Protein AF-A0AAJ1BA42-F1 (afdb_monomer_lite)

Secondary structure (DSSP, 8-state):
--HHHHHHHHHHT---PPPHHHHHHHHHHHHHHHHHHHHHHHHHHHIIIII---HHHHHHHHHHHHHHT--

pLDDT: mean 90.5, std 8.34, range [66.19, 97.62]

InterPro domains:
  IPR023298 P-type ATPase, transmembrane domain superfamily [SSF81665] (13-71)
  IPR050510 Cation transport ATPase (P-type) [PTHR43294] (3-71)

Foldseek 3Di:
DDPVVVVVVVVVPPDPDDDPVRVVVVVVQVVLLVVLLVVLVVQLCCCCPVVVDDNVVSNVVSVVSSVVSPD

Structure (mmCIF, N/CA/C/O backbone):
data_AF-A0AAJ1BA42-F1
#
_entry.id   AF-A0AAJ1BA42-F1
#
loop_
_atom_site.group_PDB
_atom_site.id
_atom_site.type_symbol
_atom_site.label_atom_id
_atom_site.label_alt_id
_atom_site.label_comp_id
_atom_site.label_asym_id
_atom_site.label_entity_id
_atom_site.label_seq_id
_atom_site.pdbx_PDB_ins_code
_atom_site.Cartn_x
_atom_site.Cartn_y
_atom_site.Cartn_z
_atom_site.occupancy
_atom_site.B_iso_or_equiv
_atom_site.auth_seq_id
_atom_site.auth_comp_id
_atom_site.auth_asym_id
_atom_site.auth_atom_id
_atom_site.pdbx_PDB_model_num
ATOM 1 N N . ARG A 1 1 ? -19.998 -11.603 49.277 1.00 66.19 1 ARG A N 1
ATOM 2 C CA . ARG A 1 1 ? -20.046 -11.323 47.821 1.00 66.19 1 ARG A CA 1
ATOM 3 C C . ARG A 1 1 ? -21.203 -10.361 47.600 1.00 66.19 1 ARG A C 1
ATOM 5 O O . ARG A 1 1 ? -22.335 -10.796 47.739 1.00 66.19 1 ARG A O 1
ATOM 12 N N . SER A 1 2 ? -20.932 -9.067 47.423 1.00 89.12 2 SER A N 1
ATOM 13 C CA . SER A 1 2 ? -21.993 -8.080 47.190 1.00 89.12 2 SER A CA 1
ATOM 14 C C . SER A 1 2 ? -22.493 -8.187 45.751 1.00 89.12 2 SER A C 1
ATOM 16 O O . SER A 1 2 ? -21.730 -8.542 44.851 1.00 89.12 2 SER A O 1
ATOM 18 N N . GLU A 1 3 ? -23.757 -7.845 45.524 1.00 88.06 3 GLU A N 1
ATOM 19 C CA . GLU A 1 3 ? -24.322 -7.757 44.172 1.00 88.06 3 GLU A CA 1
ATOM 20 C C . GLU A 1 3 ? -23.583 -6.700 43.332 1.00 88.06 3 GLU A C 1
ATOM 22 O O . GLU A 1 3 ? -23.318 -6.913 42.151 1.00 88.06 3 GLU A O 1
ATOM 27 N N . PHE A 1 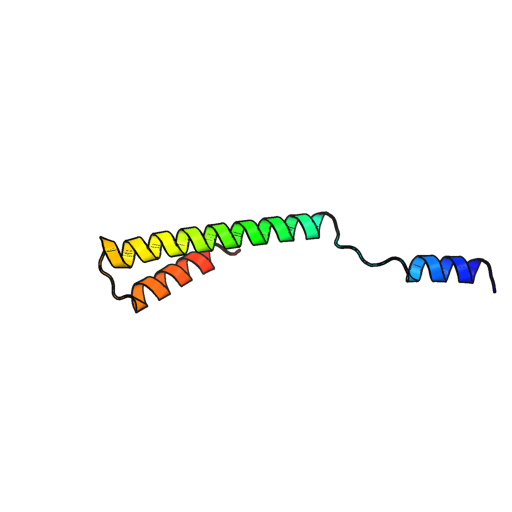4 ? -23.086 -5.639 43.976 1.00 84.00 4 PHE A N 1
ATOM 28 C CA . PHE A 1 4 ? -22.144 -4.689 43.378 1.00 84.00 4 PHE A CA 1
ATOM 29 C C . PHE A 1 4 ? -20.857 -5.350 42.865 1.00 84.00 4 PHE A C 1
ATOM 31 O O . PHE A 1 4 ? -20.382 -5.004 41.788 1.00 84.00 4 PHE A O 1
ATOM 38 N N . GLY A 1 5 ? -20.308 -6.332 43.587 1.00 84.38 5 GLY A N 1
ATOM 39 C CA . GLY A 1 5 ? -19.130 -7.084 43.148 1.00 84.38 5 GLY A CA 1
ATOM 40 C C . GLY A 1 5 ? -19.394 -7.960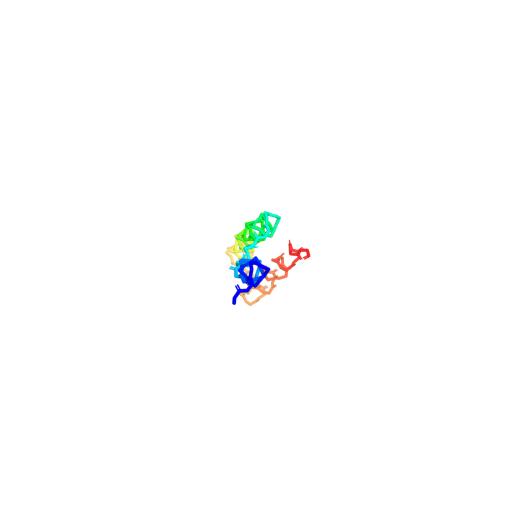 41.918 1.00 84.38 5 GLY A C 1
ATOM 41 O O . GLY A 1 5 ? -18.498 -8.129 41.095 1.00 84.38 5 GLY A O 1
ATOM 42 N N . LYS A 1 6 ? -20.623 -8.473 41.745 1.00 82.62 6 LYS A N 1
ATOM 43 C CA . LYS A 1 6 ? -21.020 -9.187 40.516 1.00 82.62 6 LYS A CA 1
ATOM 44 C C . LYS A 1 6 ? -21.121 -8.234 39.324 1.00 82.62 6 LYS A C 1
ATOM 46 O O . LYS A 1 6 ? -20.609 -8.560 38.260 1.00 82.62 6 LYS A O 1
ATOM 51 N N . ILE A 1 7 ? -21.724 -7.058 39.510 1.00 84.00 7 ILE A N 1
ATOM 52 C CA . ILE A 1 7 ? -21.863 -6.039 38.454 1.00 84.00 7 ILE A CA 1
ATOM 53 C C . ILE A 1 7 ? -20.488 -5.489 38.043 1.00 84.00 7 ILE A C 1
ATOM 55 O O . ILE A 1 7 ? -20.198 -5.391 36.855 1.00 84.00 7 ILE A O 1
ATOM 59 N N . ALA A 1 8 ? -19.603 -5.211 39.006 1.00 83.62 8 ALA A N 1
ATOM 60 C CA . ALA A 1 8 ? -18.235 -4.773 38.727 1.00 83.62 8 ALA A CA 1
ATOM 61 C C . ALA A 1 8 ? -17.445 -5.817 37.918 1.00 83.62 8 ALA A C 1
ATOM 63 O O . ALA A 1 8 ? -16.757 -5.465 36.962 1.00 83.62 8 ALA A O 1
ATOM 64 N N . ASN A 1 9 ? -17.593 -7.103 38.254 1.00 79.56 9 ASN A N 1
ATOM 65 C CA . ASN A 1 9 ? -16.959 -8.192 37.514 1.00 79.56 9 ASN A CA 1
ATOM 66 C C . ASN A 1 9 ? -17.536 -8.350 36.092 1.00 79.56 9 ASN A C 1
ATOM 68 O O . ASN A 1 9 ? -16.793 -8.667 35.170 1.00 79.56 9 ASN A O 1
ATOM 72 N N . LEU A 1 10 ? -18.835 -8.101 35.887 1.00 79.38 10 LEU A N 1
ATOM 73 C CA . LEU A 1 10 ? -19.459 -8.122 34.556 1.00 79.38 10 LEU A CA 1
ATOM 74 C C . LEU A 1 10 ? -18.942 -6.984 33.666 1.00 79.38 10 LEU A C 1
ATOM 76 O O . LEU A 1 10 ? -18.596 -7.225 32.516 1.00 79.38 10 LEU A O 1
ATOM 80 N N . THR A 1 11 ? -18.813 -5.768 34.200 1.00 80.94 11 THR A N 1
ATOM 81 C CA . THR A 1 11 ? -18.304 -4.617 33.435 1.00 80.94 11 THR A CA 1
ATOM 82 C C . THR A 1 11 ? -16.813 -4.740 33.102 1.00 80.94 11 THR A C 1
ATOM 84 O O . THR A 1 11 ? -16.389 -4.304 32.036 1.00 80.94 11 THR A O 1
ATOM 87 N N . GLN A 1 12 ? -16.013 -5.343 33.988 1.00 76.00 12 GLN A N 1
ATOM 88 C CA . GLN A 1 12 ? -14.571 -5.551 33.782 1.00 76.00 12 GLN A CA 1
ATOM 89 C C . GLN A 1 12 ? -14.258 -6.651 32.754 1.00 76.00 12 GLN A C 1
ATOM 91 O O . GLN A 1 12 ? -13.246 -6.558 32.068 1.00 76.00 12 GLN A O 1
ATOM 96 N N . ASN A 1 13 ? -15.122 -7.666 32.629 1.00 67.38 13 ASN A N 1
ATOM 97 C CA . ASN A 1 13 ? -14.947 -8.774 31.681 1.00 67.38 13 ASN A CA 1
ATOM 98 C C . ASN A 1 13 ? -15.572 -8.513 30.299 1.00 67.38 13 ASN A C 1
ATOM 100 O O . ASN A 1 13 ? -15.556 -9.398 29.445 1.00 67.38 13 ASN A O 1
ATOM 104 N N . THR A 1 14 ? -16.119 -7.320 30.051 1.00 72.00 14 THR A N 1
ATOM 105 C CA . THR A 1 14 ? -16.554 -6.940 28.704 1.00 72.00 14 THR A CA 1
ATOM 106 C C . THR A 1 14 ? -15.319 -6.735 27.830 1.00 72.00 14 THR A C 1
ATOM 108 O O . THR A 1 14 ? -14.622 -5.724 27.945 1.00 72.00 14 THR A O 1
ATOM 111 N N . GLU A 1 15 ? -15.035 -7.701 26.956 1.00 70.81 15 GLU A N 1
ATOM 112 C CA . GLU A 1 15 ? -13.942 -7.607 25.992 1.00 70.81 15 GLU A CA 1
ATOM 113 C C . GLU A 1 15 ? -14.073 -6.341 25.134 1.00 70.81 15 GLU A C 1
ATOM 115 O O . GLU A 1 15 ? -15.128 -6.040 24.563 1.00 70.81 15 GLU A O 1
ATOM 120 N N . LYS A 1 16 ? -12.970 -5.592 25.014 1.00 71.94 16 LYS A N 1
ATOM 121 C CA . LYS A 1 16 ? -12.868 -4.468 24.078 1.00 71.94 16 LYS A CA 1
ATOM 122 C C . LYS A 1 16 ? -12.863 -5.006 22.650 1.00 71.94 16 LYS A C 1
ATOM 124 O O . LYS A 1 16 ? -11.814 -5.299 22.084 1.00 71.94 16 LYS A O 1
ATOM 129 N N . SER A 1 17 ? -14.048 -5.123 22.068 1.00 81.75 17 SER A N 1
ATOM 130 C CA . SER A 1 17 ? -14.200 -5.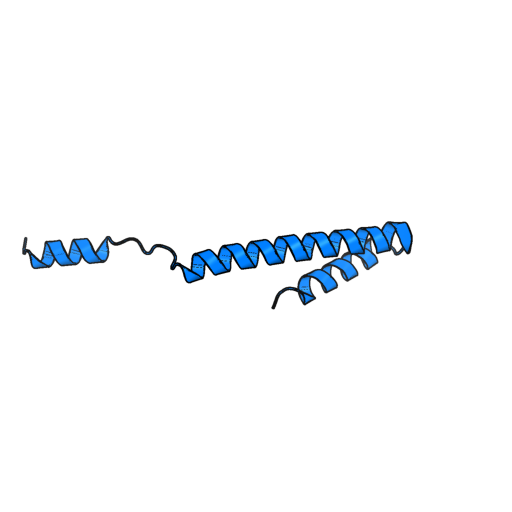364 20.636 1.00 81.75 17 SER A CA 1
ATOM 131 C C . SER A 1 17 ? -13.841 -4.107 19.835 1.00 81.75 17 SER A C 1
ATOM 133 O O . SER A 1 17 ? -13.986 -2.980 20.314 1.00 81.75 17 SER A O 1
ATOM 135 N N . LEU A 1 18 ? -13.346 -4.297 18.607 1.00 87.69 18 LEU A N 1
ATOM 136 C CA . LEU A 1 18 ? -13.098 -3.190 17.681 1.00 87.69 18 LEU A CA 1
ATOM 137 C C . LEU A 1 18 ? -14.387 -2.398 17.460 1.00 87.69 18 LEU A C 1
ATOM 139 O O . LEU A 1 18 ? -15.442 -2.993 17.202 1.00 87.69 18 LEU A O 1
ATOM 143 N N . SER A 1 19 ? -14.284 -1.069 17.499 1.00 92.88 19 SER A N 1
ATOM 144 C CA . SER A 1 19 ? -15.422 -0.210 17.181 1.00 92.88 19 SER A CA 1
ATOM 145 C C . SER A 1 19 ? -15.857 -0.413 15.719 1.00 92.88 19 SER A C 1
ATOM 147 O O . SER A 1 19 ? -15.035 -0.807 14.882 1.00 92.88 19 SER A O 1
ATOM 149 N N . PRO A 1 20 ? -17.128 -0.143 15.369 1.00 92.56 20 PRO A N 1
ATOM 150 C CA . PRO A 1 20 ? -17.594 -0.228 13.983 1.00 92.56 20 PRO A CA 1
ATOM 151 C C . PRO A 1 20 ? -16.706 0.571 13.017 1.00 92.56 20 PRO A C 1
ATOM 153 O O . PRO A 1 20 ? -16.248 0.032 12.014 1.00 92.56 20 PRO A O 1
ATOM 156 N N . LEU A 1 21 ? -16.335 1.796 13.405 1.00 95.25 21 LEU A N 1
ATOM 157 C CA . LEU A 1 21 ? -15.444 2.655 12.626 1.00 95.25 21 LEU A CA 1
ATOM 158 C C . LEU A 1 21 ? -14.048 2.041 12.443 1.00 95.25 21 LEU A C 1
ATOM 160 O O . LEU A 1 21 ? -13.489 2.096 11.355 1.00 95.25 21 LEU A O 1
ATOM 164 N N . GLN A 1 22 ? -13.476 1.421 13.481 1.00 94.62 22 GLN A N 1
ATOM 165 C CA . GLN A 1 22 ? -12.175 0.751 13.363 1.00 94.62 22 GLN A CA 1
ATOM 166 C C . GLN A 1 22 ? -12.224 -0.426 12.385 1.00 94.62 22 GLN A C 1
ATOM 168 O O . GLN A 1 22 ? -11.272 -0.645 11.638 1.00 94.62 22 GLN A O 1
ATOM 173 N N . LYS A 1 23 ? -13.327 -1.184 12.367 1.00 95.25 23 LYS A N 1
ATOM 174 C CA . LYS A 1 23 ? -13.508 -2.276 11.401 1.00 95.25 23 LYS A CA 1
ATOM 175 C C . LYS A 1 23 ? -13.584 -1.739 9.973 1.00 95.25 23 LYS A C 1
ATOM 177 O O . LYS A 1 23 ? -12.916 -2.282 9.098 1.00 95.25 23 LYS A O 1
ATOM 182 N N . GLU A 1 24 ? -14.343 -0.670 9.755 1.00 96.38 24 GLU A N 1
ATOM 183 C CA . GLU A 1 24 ? -14.471 -0.024 8.445 1.00 96.38 24 GLU A CA 1
ATOM 184 C C . GLU A 1 24 ? -13.141 0.558 7.960 1.00 96.38 24 GLU A C 1
ATOM 186 O O . GLU A 1 24 ? -12.731 0.283 6.833 1.00 96.38 24 GLU A O 1
ATOM 191 N N . LEU A 1 25 ? -12.413 1.270 8.826 1.00 95.50 25 LEU A N 1
ATOM 192 C CA . LEU A 1 25 ? -11.091 1.805 8.502 1.00 95.50 25 LEU A CA 1
ATOM 193 C C . LEU A 1 25 ? -10.090 0.694 8.175 1.00 95.50 25 LEU A C 1
ATOM 195 O O . LEU A 1 25 ? -9.339 0.825 7.217 1.00 95.50 25 LEU A O 1
ATOM 199 N N . ASN A 1 26 ? -10.105 -0.429 8.897 1.00 95.62 26 ASN A N 1
ATOM 200 C CA . ASN A 1 26 ? -9.240 -1.565 8.568 1.00 95.62 26 ASN A CA 1
ATOM 201 C C . ASN A 1 26 ? -9.531 -2.135 7.173 1.00 95.62 26 ASN A C 1
ATOM 203 O O . ASN A 1 26 ? -8.601 -2.480 6.439 1.00 95.62 26 ASN A O 1
ATOM 207 N N . VAL A 1 27 ? -10.809 -2.238 6.797 1.00 96.19 27 VAL A N 1
ATOM 208 C CA . VAL A 1 27 ? -11.206 -2.687 5.455 1.00 96.19 27 VAL A CA 1
ATOM 209 C C . VAL A 1 27 ? -10.757 -1.677 4.402 1.00 96.19 27 VAL A C 1
ATOM 211 O O . VAL A 1 27 ? -10.124 -2.076 3.423 1.00 96.19 27 VAL A O 1
ATOM 214 N N . LEU A 1 28 ? -11.015 -0.388 4.625 1.00 94.88 28 LEU A N 1
ATOM 215 C CA . LEU A 1 28 ? -10.641 0.690 3.711 1.00 94.88 28 LEU A CA 1
ATOM 216 C C . LEU A 1 28 ? -9.122 0.755 3.501 1.00 94.88 28 LEU A C 1
ATOM 218 O O . LEU A 1 28 ? -8.657 0.733 2.364 1.00 94.88 28 LEU A O 1
ATOM 222 N N . THR A 1 29 ? -8.339 0.751 4.580 1.00 93.94 29 THR A N 1
ATOM 223 C CA . THR A 1 29 ? -6.870 0.750 4.523 1.00 93.94 29 THR A CA 1
ATOM 224 C C . THR A 1 29 ? -6.350 -0.444 3.730 1.00 93.94 29 THR A C 1
ATOM 226 O O . THR A 1 29 ? -5.467 -0.299 2.885 1.00 93.94 29 THR A O 1
ATOM 229 N N . LYS A 1 30 ? -6.928 -1.634 3.943 1.00 94.44 30 LYS A N 1
ATOM 230 C CA . LYS A 1 30 ? -6.543 -2.833 3.192 1.00 94.44 30 LYS A CA 1
ATOM 231 C C . LYS A 1 30 ? -6.875 -2.707 1.704 1.00 94.44 30 LYS A C 1
ATOM 233 O O . LYS A 1 30 ? -6.071 -3.120 0.872 1.00 94.44 30 LYS A O 1
ATOM 238 N N . GLN A 1 31 ? -8.028 -2.136 1.361 1.00 95.56 31 GLN A N 1
ATOM 239 C CA . GLN A 1 31 ? -8.412 -1.893 -0.031 1.00 95.56 31 GLN A CA 1
ATOM 240 C C . GLN A 1 31 ? -7.459 -0.906 -0.710 1.00 95.56 31 GLN A C 1
ATOM 242 O O . GLN A 1 31 ? -6.953 -1.212 -1.789 1.00 95.56 31 GLN A O 1
ATOM 247 N N . ILE A 1 32 ? -7.154 0.222 -0.062 1.00 94.44 32 ILE A N 1
ATOM 248 C CA . ILE A 1 32 ? -6.218 1.227 -0.585 1.00 94.44 32 ILE A CA 1
ATOM 249 C C . ILE A 1 32 ? -4.839 0.603 -0.815 1.00 94.44 32 ILE A C 1
ATOM 251 O O . ILE A 1 32 ? -4.273 0.774 -1.891 1.00 94.44 32 ILE A O 1
ATOM 255 N N . ALA A 1 33 ? -4.331 -0.188 0.135 1.00 93.31 33 ALA A N 1
ATOM 256 C CA . ALA A 1 33 ? -3.039 -0.858 -0.005 1.00 93.31 33 ALA A CA 1
ATOM 257 C C . ALA A 1 33 ? -2.999 -1.818 -1.207 1.00 93.31 33 ALA A C 1
ATOM 259 O O . ALA A 1 33 ? -2.031 -1.819 -1.968 1.00 93.31 33 ALA A O 1
ATOM 260 N N . ILE A 1 34 ? -4.057 -2.613 -1.406 1.00 95.44 34 ILE A N 1
ATOM 261 C CA . ILE A 1 34 ? -4.154 -3.535 -2.548 1.00 95.44 34 ILE A CA 1
ATOM 262 C C . ILE A 1 34 ? -4.200 -2.754 -3.867 1.00 95.44 34 ILE A C 1
ATOM 264 O O . ILE A 1 34 ? -3.507 -3.123 -4.818 1.00 95.44 34 ILE A O 1
ATOM 268 N N . ILE A 1 35 ? -4.979 -1.670 -3.931 1.00 94.75 35 ILE A N 1
ATOM 269 C CA . ILE A 1 35 ? -5.091 -0.827 -5.129 1.00 94.75 35 ILE A CA 1
ATOM 270 C C . ILE A 1 35 ? -3.746 -0.168 -5.444 1.00 94.75 35 ILE A C 1
ATOM 272 O O . ILE A 1 35 ? -3.266 -0.285 -6.570 1.00 94.75 35 ILE A O 1
ATOM 276 N N . ALA A 1 36 ? -3.109 0.459 -4.453 1.00 94.19 36 ALA A N 1
ATOM 277 C CA . ALA A 1 36 ? -1.824 1.130 -4.616 1.00 94.19 36 ALA A CA 1
ATOM 278 C C . ALA A 1 36 ? -0.743 0.158 -5.106 1.00 94.19 36 ALA A C 1
ATOM 280 O O . ALA A 1 36 ? -0.064 0.447 -6.089 1.00 94.19 36 ALA A O 1
ATOM 281 N N . LEU A 1 37 ? -0.637 -1.026 -4.491 1.00 94.88 37 LEU A N 1
ATOM 282 C CA . LEU A 1 37 ? 0.309 -2.059 -4.919 1.00 94.88 37 LEU A CA 1
ATOM 283 C C . LEU A 1 37 ? 0.038 -2.523 -6.356 1.00 94.88 37 LEU A C 1
ATOM 285 O O . LEU A 1 37 ? 0.970 -2.647 -7.147 1.00 94.88 37 LEU A O 1
ATOM 289 N N . SER A 1 38 ? -1.229 -2.749 -6.706 1.00 95.94 38 SER A N 1
ATOM 290 C CA . SER A 1 38 ? -1.612 -3.179 -8.057 1.00 95.94 38 SER A CA 1
ATOM 291 C C . SER A 1 38 ? -1.223 -2.133 -9.101 1.00 95.94 38 SER A C 1
ATOM 293 O O . SER A 1 38 ? -0.623 -2.471 -10.120 1.00 95.94 38 SER A O 1
ATOM 295 N N . VAL A 1 39 ? -1.503 -0.856 -8.827 1.00 95.12 39 VAL A N 1
ATOM 296 C CA . VAL A 1 39 ? -1.117 0.263 -9.696 1.00 95.12 39 VAL A CA 1
ATOM 297 C C . VAL A 1 39 ? 0.406 0.358 -9.803 1.00 95.12 39 VAL A C 1
ATOM 299 O O . VAL A 1 39 ? 0.929 0.420 -10.913 1.00 95.12 39 VAL A O 1
ATOM 302 N N . GLY A 1 40 ? 1.130 0.297 -8.683 1.00 95.06 40 GLY A N 1
ATOM 303 C CA . GLY A 1 40 ? 2.593 0.333 -8.670 1.00 95.06 40 GLY A CA 1
ATOM 304 C C . GLY A 1 40 ? 3.219 -0.789 -9.500 1.00 95.06 40 GLY A C 1
ATOM 305 O O . GLY A 1 40 ? 4.110 -0.526 -10.304 1.00 95.06 40 GLY A O 1
ATOM 306 N N . ILE A 1 41 ? 2.703 -2.018 -9.389 1.00 96.69 41 ILE A N 1
ATOM 307 C CA . ILE A 1 41 ? 3.155 -3.156 -10.201 1.00 96.69 41 ILE A CA 1
ATOM 308 C C . ILE A 1 41 ? 2.873 -2.912 -11.685 1.00 96.69 41 ILE A C 1
ATOM 310 O O . ILE A 1 41 ? 3.766 -3.108 -12.504 1.00 96.69 41 ILE A O 1
ATOM 314 N N . VAL A 1 42 ? 1.669 -2.460 -12.049 1.00 97.25 42 VAL A N 1
ATOM 315 C CA . VAL A 1 42 ? 1.327 -2.165 -13.452 1.00 97.25 42 VAL A CA 1
ATOM 316 C C . VAL A 1 42 ? 2.281 -1.120 -14.034 1.00 97.25 42 VAL A C 1
ATOM 318 O O . VAL A 1 42 ? 2.836 -1.334 -15.111 1.00 97.25 42 VAL A O 1
ATOM 321 N N . PHE A 1 43 ? 2.537 -0.030 -13.311 1.00 95.88 43 PHE A N 1
ATOM 322 C CA . PHE A 1 43 ? 3.474 1.004 -13.752 1.00 95.88 43 PHE A CA 1
ATOM 323 C C . PHE A 1 43 ? 4.922 0.508 -13.814 1.00 95.88 43 PHE A C 1
ATOM 325 O O . PHE A 1 43 ? 5.630 0.848 -14.758 1.00 95.88 43 PHE A O 1
ATOM 332 N N . MET A 1 44 ? 5.355 -0.336 -12.874 1.00 96.81 44 MET A N 1
ATOM 333 C CA . MET A 1 44 ? 6.681 -0.959 -12.915 1.00 96.81 44 MET A CA 1
ATOM 334 C C . MET A 1 44 ? 6.838 -1.858 -14.147 1.00 96.81 44 MET A C 1
ATOM 336 O O . MET A 1 44 ? 7.860 -1.794 -14.824 1.00 96.81 44 MET A O 1
ATOM 340 N N . LEU A 1 45 ? 5.824 -2.666 -14.476 1.00 97.56 45 LEU A N 1
ATOM 341 C CA . LEU A 1 45 ? 5.834 -3.508 -15.675 1.00 97.56 45 LEU A CA 1
ATOM 342 C C . LEU A 1 45 ? 5.897 -2.653 -16.946 1.00 97.56 45 LEU A C 1
ATOM 344 O O . LEU A 1 45 ? 6.653 -2.971 -17.859 1.00 97.56 45 LEU A O 1
ATOM 348 N N . ILE A 1 46 ? 5.156 -1.544 -16.999 1.00 97.44 46 ILE A N 1
ATOM 349 C CA . ILE A 1 46 ? 5.235 -0.603 -18.123 1.00 97.44 46 ILE A CA 1
ATOM 350 C C . ILE A 1 46 ? 6.648 -0.011 -18.228 1.00 97.44 46 ILE A C 1
ATOM 352 O O . ILE A 1 46 ? 7.230 -0.027 -19.312 1.00 97.44 46 ILE A O 1
ATOM 356 N N . ALA A 1 47 ? 7.233 0.448 -17.120 1.00 96.81 47 ALA A N 1
ATOM 357 C CA . ALA A 1 47 ? 8.578 1.020 -17.111 1.00 96.81 47 ALA A CA 1
ATOM 358 C C . ALA A 1 47 ? 9.641 0.012 -17.591 1.00 96.81 47 ALA A C 1
ATOM 360 O O . ALA A 1 47 ? 10.439 0.318 -18.475 1.00 96.81 47 ALA A O 1
ATOM 361 N N . VAL A 1 48 ? 9.586 -1.232 -17.111 1.00 97.62 48 VAL A N 1
ATOM 362 C CA . VAL A 1 48 ? 10.562 -2.270 -17.480 1.00 97.62 48 VAL A CA 1
ATOM 363 C C . VAL A 1 48 ? 10.365 -2.779 -18.912 1.00 97.62 48 VAL A C 1
ATOM 365 O O . VAL A 1 48 ? 11.336 -2.940 -19.647 1.00 97.62 48 VAL A O 1
ATOM 368 N N . PHE A 1 49 ? 9.130 -3.062 -19.336 1.00 97.56 49 PHE A N 1
ATOM 369 C CA . PHE A 1 49 ? 8.886 -3.745 -20.614 1.00 97.56 49 PHE A CA 1
ATOM 370 C C . PHE A 1 49 ? 8.632 -2.796 -21.788 1.00 97.56 49 PHE A C 1
ATOM 372 O O . PHE A 1 49 ? 8.998 -3.122 -22.919 1.00 97.56 49 PHE A O 1
ATOM 379 N N . VAL A 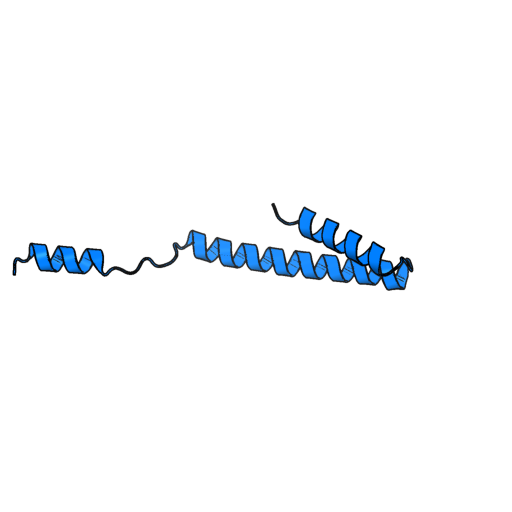1 50 ? 8.008 -1.642 -21.542 1.00 97.12 50 VAL A N 1
ATOM 380 C CA . VAL A 1 50 ? 7.652 -0.672 -22.590 1.00 97.12 50 VAL A CA 1
ATOM 381 C C . VAL A 1 50 ? 8.719 0.409 -22.704 1.00 97.12 50 VAL A C 1
ATOM 383 O O . VAL A 1 50 ? 9.212 0.658 -23.803 1.00 97.12 50 VAL A O 1
ATOM 386 N N . ILE A 1 51 ? 9.093 1.023 -21.578 1.00 95.81 51 ILE A N 1
ATOM 387 C CA . ILE A 1 51 ? 10.081 2.116 -21.543 1.00 95.81 51 ILE A CA 1
ATOM 388 C C . ILE A 1 51 ? 11.515 1.562 -21.580 1.00 95.81 51 ILE A C 1
ATOM 390 O O . ILE A 1 51 ? 12.395 2.184 -22.169 1.00 95.81 51 ILE A O 1
ATOM 394 N N . LYS A 1 52 ? 11.711 0.330 -21.085 1.00 95.56 52 LYS A N 1
ATOM 395 C CA . LYS A 1 52 ? 13.011 -0.356 -20.962 1.00 95.56 52 LYS A CA 1
ATOM 396 C C . LYS A 1 52 ? 13.951 0.318 -19.968 1.00 95.56 52 LYS A C 1
ATOM 398 O O . LYS A 1 52 ? 15.170 0.275 -20.139 1.00 95.56 52 LYS A O 1
ATOM 403 N N . ASP A 1 53 ? 13.375 0.898 -18.922 1.00 95.44 53 ASP A N 1
ATOM 404 C CA . ASP A 1 53 ? 14.139 1.451 -17.812 1.00 95.44 53 ASP A CA 1
ATOM 405 C C . ASP A 1 53 ? 14.873 0.335 -17.047 1.00 95.44 53 ASP A C 1
ATOM 407 O O . ASP A 1 53 ? 14.396 -0.808 -16.979 1.00 95.44 53 ASP A O 1
ATOM 411 N N . PRO A 1 54 ? 16.031 0.639 -16.432 1.00 97.06 54 PRO A N 1
ATOM 412 C CA . PRO A 1 54 ? 16.698 -0.293 -15.537 1.00 97.06 54 PRO A CA 1
ATOM 413 C C . PRO A 1 54 ? 15.766 -0.736 -14.405 1.00 97.06 54 PRO A C 1
ATOM 415 O O . PRO A 1 54 ? 15.108 0.084 -13.766 1.00 97.06 54 PRO A O 1
ATOM 418 N N . LEU A 1 55 ? 15.775 -2.036 -14.091 1.00 94.94 55 LEU A N 1
ATOM 419 C CA . LEU A 1 55 ? 14.890 -2.630 -13.079 1.00 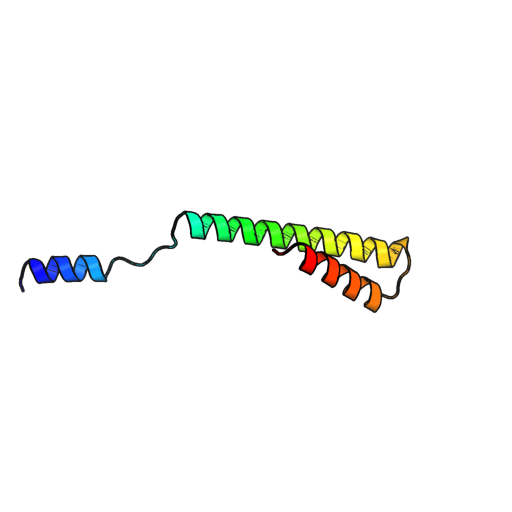94.94 55 LEU A CA 1
ATOM 420 C C . LEU A 1 55 ? 14.931 -1.885 -11.735 1.00 94.94 55 LEU A C 1
ATOM 422 O O . LEU A 1 55 ? 13.900 -1.718 -11.088 1.00 94.94 55 LEU A O 1
ATOM 426 N N . LEU A 1 56 ? 16.118 -1.431 -11.322 1.00 97.12 56 LEU A N 1
ATOM 427 C CA . LEU A 1 56 ? 16.307 -0.721 -10.060 1.00 97.12 56 LEU A CA 1
ATOM 428 C C . LEU A 1 56 ? 15.605 0.647 -10.058 1.00 97.12 56 LEU A C 1
ATOM 430 O O . LEU A 1 56 ? 14.977 1.010 -9.067 1.00 97.12 56 LEU A O 1
ATOM 434 N N . GLU A 1 57 ? 15.667 1.378 -11.172 1.00 95.94 57 GLU A N 1
ATOM 435 C CA . GLU A 1 57 ? 15.016 2.683 -11.329 1.00 95.94 57 GLU A CA 1
ATOM 436 C C . GLU A 1 57 ? 13.495 2.529 -11.400 1.00 95.94 57 GLU A C 1
ATOM 438 O O . GLU A 1 57 ? 12.776 3.206 -10.663 1.00 95.94 57 GLU A O 1
ATOM 443 N N . SER A 1 58 ? 12.997 1.568 -12.190 1.00 96.50 58 SER A N 1
ATOM 444 C CA . SER A 1 58 ? 11.562 1.251 -12.253 1.00 96.50 58 SER A CA 1
ATOM 445 C C . SER A 1 58 ? 11.001 0.827 -10.894 1.00 96.50 58 SER A C 1
ATOM 447 O O . SER A 1 58 ? 9.879 1.199 -10.540 1.00 96.50 58 SER A O 1
ATOM 449 N N . PHE A 1 59 ? 11.780 0.074 -10.112 1.00 96.25 59 PHE A N 1
ATOM 450 C CA . PHE A 1 59 ? 11.397 -0.330 -8.763 1.00 96.25 59 PHE A CA 1
ATOM 451 C C . PHE A 1 59 ? 11.275 0.880 -7.828 1.00 96.25 59 PHE A C 1
ATOM 453 O O . PHE A 1 59 ? 10.229 1.055 -7.200 1.00 96.25 59 PHE A O 1
ATOM 460 N N . ILE A 1 60 ? 12.290 1.753 -7.781 1.00 96.25 60 ILE A N 1
ATOM 461 C CA . ILE A 1 60 ? 12.274 2.971 -6.951 1.00 96.25 60 ILE A CA 1
ATOM 462 C C . ILE A 1 60 ? 11.116 3.896 -7.355 1.00 96.25 60 ILE A C 1
ATOM 464 O O . ILE A 1 60 ? 10.409 4.408 -6.486 1.00 96.25 60 ILE A O 1
ATOM 468 N N . PHE A 1 61 ? 10.872 4.061 -8.658 1.00 94.12 61 PHE A N 1
ATOM 469 C CA . PHE A 1 61 ? 9.740 4.833 -9.170 1.00 94.12 61 PHE A CA 1
ATOM 470 C C . PHE A 1 61 ? 8.396 4.262 -8.695 1.00 94.12 61 PHE A C 1
ATOM 472 O O . PHE A 1 61 ? 7.571 4.991 -8.141 1.00 94.12 61 PHE A O 1
ATOM 479 N N . SER A 1 62 ? 8.189 2.951 -8.849 1.00 94.94 62 SER A N 1
ATOM 480 C CA . SER A 1 62 ? 6.951 2.293 -8.412 1.00 94.94 62 SER A CA 1
ATOM 481 C C . SER A 1 62 ? 6.717 2.419 -6.903 1.00 94.94 62 SER A C 1
ATOM 483 O O . SER A 1 62 ? 5.585 2.642 -6.473 1.00 94.94 62 SER A O 1
ATOM 485 N N . LEU A 1 63 ? 7.786 2.365 -6.099 1.00 95.19 63 LEU A N 1
ATOM 486 C CA . LEU A 1 63 ? 7.722 2.576 -4.657 1.00 95.19 63 LEU A CA 1
ATOM 487 C C . LEU A 1 63 ? 7.294 4.011 -4.325 1.00 95.19 63 LEU A C 1
ATOM 489 O O . LEU A 1 63 ? 6.407 4.204 -3.496 1.00 95.19 63 LEU A O 1
ATOM 493 N N . GLY A 1 64 ? 7.875 5.006 -5.004 1.00 94.06 64 GLY A N 1
ATOM 494 C CA . GLY A 1 64 ? 7.496 6.413 -4.851 1.00 94.06 64 GLY A CA 1
ATOM 495 C C . GLY A 1 64 ? 6.023 6.662 -5.183 1.00 94.06 64 GLY A C 1
ATOM 496 O O . GLY A 1 64 ? 5.333 7.357 -4.438 1.00 94.06 64 GLY A O 1
ATOM 497 N N . MET A 1 65 ? 5.516 6.024 -6.240 1.00 91.56 65 MET A N 1
ATOM 498 C CA . MET A 1 65 ? 4.098 6.081 -6.605 1.00 91.56 65 MET A CA 1
ATOM 499 C C . MET A 1 65 ? 3.201 5.468 -5.520 1.00 91.56 65 MET A C 1
ATOM 501 O O . MET A 1 65 ? 2.225 6.094 -5.122 1.00 91.56 65 MET A O 1
ATOM 505 N N . ILE A 1 66 ? 3.532 4.276 -5.004 1.00 93.19 66 ILE A N 1
ATOM 506 C CA . ILE A 1 66 ? 2.752 3.609 -3.943 1.00 93.19 66 ILE A CA 1
ATOM 507 C C . ILE A 1 66 ? 2.700 4.466 -2.672 1.00 93.19 66 ILE A C 1
ATOM 509 O O . ILE A 1 66 ? 1.623 4.643 -2.105 1.00 93.19 66 ILE A O 1
ATOM 513 N N . VAL A 1 67 ? 3.842 5.007 -2.235 1.00 93.25 67 VAL A N 1
ATOM 514 C CA . VAL A 1 67 ? 3.930 5.848 -1.029 1.00 93.25 67 VAL A CA 1
ATOM 515 C C . VAL A 1 67 ? 3.109 7.129 -1.187 1.00 93.25 67 VAL A C 1
ATOM 517 O O . VAL A 1 67 ? 2.454 7.539 -0.236 1.00 93.25 67 VAL A O 1
ATOM 520 N N . ALA A 1 68 ? 3.068 7.720 -2.384 1.00 90.31 68 ALA A N 1
ATOM 521 C CA . ALA A 1 68 ? 2.267 8.914 -2.655 1.00 90.31 68 ALA A CA 1
ATOM 522 C C . ALA A 1 68 ? 0.744 8.689 -2.539 1.00 90.31 68 ALA A C 1
ATOM 524 O O . ALA A 1 68 ? 0.000 9.653 -2.368 1.00 90.31 68 ALA A O 1
ATOM 525 N N . PHE A 1 69 ? 0.269 7.442 -2.631 1.00 81.94 69 PHE A N 1
ATOM 526 C CA . PHE A 1 69 ? -1.154 7.104 -2.507 1.00 81.94 69 PHE A CA 1
ATOM 527 C C . PHE A 1 69 ? -1.620 6.847 -1.069 1.00 81.94 69 PHE A C 1
ATOM 529 O O . PHE A 1 69 ? -2.828 6.742 -0.850 1.00 81.94 69 PHE A O 1
ATOM 536 N N . ILE A 1 70 ? -0.707 6.711 -0.104 1.00 78.62 70 ILE A N 1
ATOM 537 C CA . ILE A 1 70 ? -1.057 6.461 1.297 1.00 78.62 70 ILE A CA 1
ATOM 538 C C . ILE A 1 70 ? -1.093 7.818 2.025 1.00 78.62 70 ILE A C 1
ATOM 540 O O . ILE A 1 70 ? -0.036 8.435 2.160 1.00 78.62 70 ILE A O 1
ATOM 544 N N 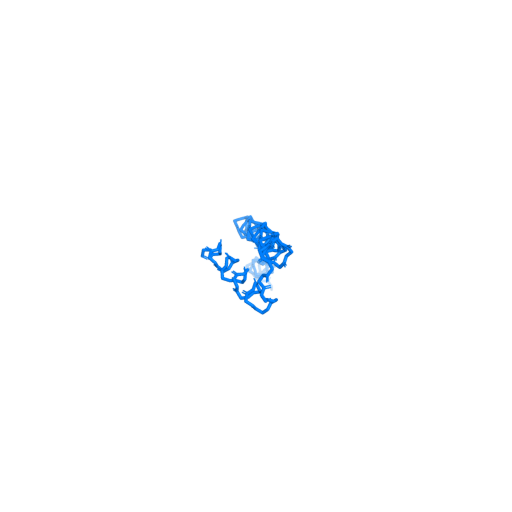. PRO A 1 71 ? -2.283 8.305 2.434 1.00 70.81 71 PRO A N 1
ATOM 545 C CA . PRO A 1 71 ? -2.435 9.582 3.132 1.00 70.81 71 PRO A CA 1
ATOM 546 C C . PRO A 1 71 ? -1.889 9.563 4.565 1.00 70.81 71 PRO A C 1
ATOM 548 O O . PRO A 1 71 ? -1.825 8.468 5.175 1.00 70.81 71 PRO A O 1
#

Organism: Mediterraneibacter gnavus (NCBI:txid33038)

Radius of gyration: 23.61 Å; chains: 1; bounding box: 41×21×70 Å

Sequence (71 aa):
RSEFGKIANLTQNTEKSLSPLQKELNVLTKQIAIIALSVGIVFMLIAVFVIKDPLLESFIFSLGMIVAFIP